Protein AF-I3SDM0-F1 (afdb_monomer_lite)

Radius of gyration: 17.07 Å; chains: 1; bounding box: 46×27×47 Å

Organism: Lotus japonicus (NCBI:txid34305)

Foldseek 3Di:
DVVVLVVCCVPVCVVVLVVLLDDPDLDLADVVVVVVVVVVCCVVQVVVPPDPPDDQDDVSCVVCVVVVSVNVSSVVSRVVSSVCSVVVVVVVVVVD

Secondary structure (DSSP, 8-state):
-HHHHHHHHHTTTHHHHHHHH--STT-S--HHHHHHHHHHHIIIIISTT--TT----HHHHHHHHHHHHHHHHHHHHHHHHHHHHHHHHHHHHHT-

Sequence (96 aa):
MIQAIQRNITDIWSNDVSIWEHCAHNYTACPDRYASESIKLACKYAYKNATPGSTLEDEYFLFRLPIVEKRLAQGGVRLAAILNRIFNSKTRIAQS

pLDDT: mean 93.47, std 9.86, range [51.78, 98.56]

InterPro domains:
  IPR003154 S1/P1 nuclease [PF02265] (2-88)
  IPR003154 S1/P1 nuclease [PTHR33146] (1-90)
  IPR008947 Phospholipase C/P1 nuclease domain superfamily [G3DSA:1.10.575.10] (1-93)
  IPR00894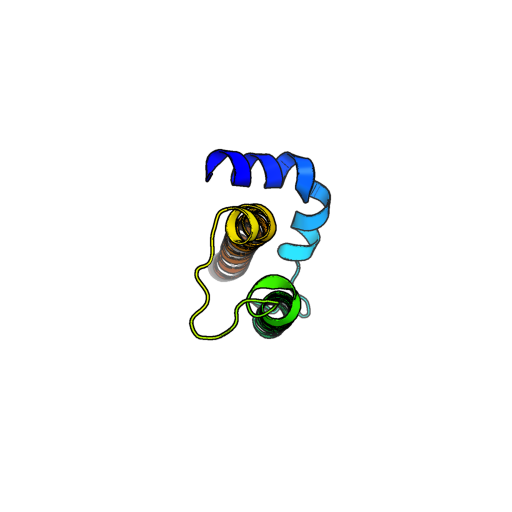7 Phospholipase C/P1 nuclease domain superfamily [SSF48537] (2-86)

Structure (mmCIF, N/CA/C/O backbone):
data_AF-I3SDM0-F1
#
_entry.id   AF-I3SDM0-F1
#
loop_
_atom_site.group_PDB
_atom_site.id
_atom_site.type_symbol
_atom_site.label_atom_id
_atom_site.label_alt_id
_atom_site.label_comp_id
_atom_site.label_asym_id
_atom_site.label_entity_id
_atom_site.label_seq_id
_atom_site.pdbx_PDB_ins_code
_atom_site.Cartn_x
_atom_site.Cartn_y
_atom_site.Cartn_z
_atom_site.occupancy
_atom_site.B_iso_or_equiv
_atom_site.auth_seq_id
_atom_site.auth_comp_id
_atom_site.auth_asym_id
_atom_site.auth_atom_id
_atom_site.pdbx_PDB_model_num
ATOM 1 N N . MET A 1 1 ? 0.653 13.720 5.775 1.00 86.62 1 MET A N 1
ATOM 2 C CA . MET A 1 1 ? 0.634 12.337 5.245 1.00 86.62 1 MET A CA 1
ATOM 3 C C . MET A 1 1 ? 1.704 12.099 4.178 1.00 86.62 1 MET A C 1
ATOM 5 O O . MET A 1 1 ? 2.633 11.367 4.468 1.00 86.62 1 MET A O 1
ATOM 9 N N . ILE A 1 2 ? 1.656 12.730 2.991 1.00 94.38 2 ILE A N 1
ATOM 10 C CA . ILE A 1 2 ? 2.620 12.459 1.890 1.00 94.38 2 ILE A CA 1
ATOM 11 C C . ILE A 1 2 ? 4.087 12.588 2.332 1.00 94.38 2 ILE A C 1
ATOM 13 O O . ILE A 1 2 ? 4.860 11.653 2.158 1.00 94.38 2 ILE A O 1
ATOM 17 N N . GLN A 1 3 ? 4.454 13.705 2.967 1.00 96.62 3 GLN A N 1
ATOM 18 C CA . GLN A 1 3 ? 5.819 13.927 3.464 1.00 96.62 3 GLN A CA 1
ATOM 19 C C . GLN A 1 3 ? 6.254 12.874 4.496 1.00 96.62 3 GLN A C 1
ATOM 21 O O . GLN A 1 3 ? 7.401 12.442 4.494 1.00 96.62 3 GLN A O 1
ATOM 26 N N . ALA A 1 4 ? 5.331 12.425 5.353 1.00 95.81 4 ALA A N 1
ATOM 27 C CA . ALA A 1 4 ? 5.610 11.382 6.337 1.00 95.81 4 ALA A CA 1
ATOM 28 C C . ALA A 1 4 ? 5.854 10.030 5.657 1.00 95.81 4 ALA A C 1
ATOM 30 O O . ALA A 1 4 ? 6.798 9.334 6.007 1.00 95.81 4 ALA A O 1
ATOM 31 N N . ILE A 1 5 ? 5.068 9.692 4.630 1.00 97.94 5 ILE A N 1
ATOM 32 C CA . ILE A 1 5 ? 5.293 8.493 3.814 1.00 97.94 5 ILE A CA 1
ATOM 33 C C . ILE A 1 5 ? 6.666 8.558 3.139 1.00 97.94 5 ILE A C 1
ATOM 35 O O . ILE A 1 5 ? 7.421 7.594 3.215 1.00 97.94 5 ILE A O 1
ATOM 39 N N . GLN A 1 6 ? 7.008 9.690 2.518 1.00 97.56 6 GLN A N 1
ATOM 40 C CA . GLN A 1 6 ? 8.308 9.880 1.867 1.00 97.56 6 GLN A CA 1
ATOM 41 C C . GLN A 1 6 ? 9.471 9.717 2.852 1.00 97.56 6 GLN A C 1
ATOM 43 O O . GLN A 1 6 ? 10.422 9.004 2.552 1.00 97.56 6 GLN A O 1
ATOM 48 N N . ARG A 1 7 ? 9.363 10.302 4.049 1.00 97.56 7 ARG A N 1
ATOM 49 C CA . ARG A 1 7 ? 10.358 10.140 5.115 1.00 97.56 7 ARG A CA 1
ATOM 50 C C . ARG A 1 7 ? 10.441 8.702 5.626 1.00 97.56 7 ARG A C 1
ATOM 52 O O . ARG A 1 7 ? 11.521 8.168 5.830 1.00 97.56 7 ARG A O 1
ATOM 59 N N . ASN A 1 8 ? 9.308 8.031 5.799 1.00 97.69 8 ASN A N 1
ATOM 60 C CA . ASN A 1 8 ? 9.303 6.647 6.264 1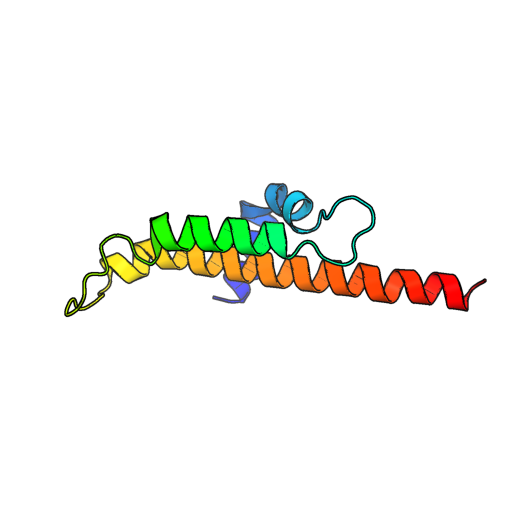.00 97.69 8 ASN A CA 1
ATOM 61 C C . ASN A 1 8 ? 9.925 5.694 5.237 1.00 97.69 8 ASN A C 1
ATOM 63 O O . ASN A 1 8 ? 10.530 4.709 5.642 1.00 97.69 8 ASN A O 1
ATOM 67 N N . ILE A 1 9 ? 9.818 5.981 3.935 1.00 98.06 9 ILE A N 1
ATOM 68 C CA . ILE A 1 9 ? 10.513 5.227 2.879 1.00 98.06 9 ILE A CA 1
ATOM 69 C C . ILE A 1 9 ? 12.037 5.313 3.053 1.00 98.06 9 ILE A C 1
ATOM 71 O O . ILE A 1 9 ? 12.709 4.297 2.894 1.00 98.06 9 ILE A O 1
ATOM 75 N N . THR A 1 10 ? 12.579 6.487 3.396 1.00 96.62 10 THR A N 1
ATOM 76 C CA . THR A 1 10 ? 14.028 6.671 3.592 1.00 96.62 10 THR A CA 1
ATOM 77 C C . THR A 1 10 ? 14.521 6.184 4.949 1.00 96.62 10 THR A C 1
ATOM 79 O O . THR A 1 10 ? 15.667 5.758 5.053 1.00 96.62 10 THR A O 1
ATOM 82 N N . ASP A 1 11 ? 13.661 6.216 5.967 1.00 96.12 11 ASP A N 1
ATOM 83 C CA . ASP A 1 11 ? 14.056 5.971 7.352 1.00 96.12 11 ASP A CA 1
ATOM 84 C C . ASP A 1 11 ? 13.575 4.578 7.804 1.00 96.12 11 ASP A C 1
ATOM 86 O O . ASP A 1 11 ? 14.315 3.593 7.757 1.00 96.12 11 ASP A O 1
ATOM 90 N N . ILE A 1 12 ? 12.301 4.476 8.201 1.00 96.81 12 ILE A N 1
ATOM 91 C CA . ILE A 1 12 ? 11.708 3.306 8.876 1.00 96.81 12 ILE A CA 1
ATOM 92 C C . ILE A 1 12 ? 11.647 2.069 7.969 1.00 96.81 12 ILE A C 1
ATOM 94 O O . ILE A 1 12 ? 11.853 0.944 8.422 1.00 96.81 12 ILE A O 1
ATOM 98 N N . TRP A 1 13 ? 11.326 2.262 6.694 1.00 98.06 13 TRP A N 1
ATOM 99 C CA . TRP A 1 13 ? 11.119 1.196 5.716 1.00 98.06 13 TRP A CA 1
ATOM 100 C C . TRP A 1 13 ? 12.290 1.039 4.751 1.00 98.06 13 TRP A C 1
ATOM 102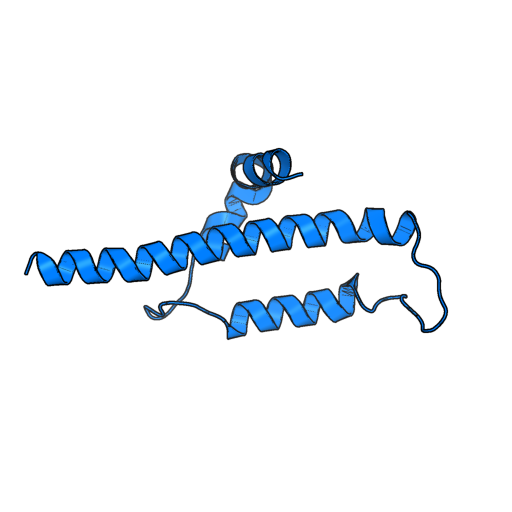 O O . TRP A 1 13 ? 12.170 0.275 3.799 1.00 98.06 13 TRP A O 1
ATOM 112 N N . SER A 1 14 ? 13.417 1.707 4.996 1.00 96.62 14 SER A N 1
ATOM 113 C CA . SER A 1 14 ? 14.618 1.651 4.150 1.00 96.62 14 SER A CA 1
ATOM 114 C C . SER A 1 14 ? 15.019 0.219 3.769 1.00 96.62 14 SER A C 1
ATOM 116 O O . SER A 1 14 ? 15.233 -0.082 2.595 1.00 96.62 14 SER A O 1
ATOM 118 N N . ASN A 1 15 ? 15.009 -0.697 4.741 1.00 96.44 15 ASN A N 1
ATOM 119 C CA . ASN A 1 15 ? 15.316 -2.115 4.524 1.00 96.44 15 ASN A CA 1
ATOM 120 C C . ASN A 1 15 ? 14.243 -2.859 3.702 1.00 96.44 15 ASN A C 1
ATOM 122 O O . ASN A 1 15 ? 14.556 -3.817 2.996 1.00 96.44 15 ASN A O 1
ATOM 126 N N . ASP A 1 16 ? 12.985 -2.416 3.762 1.00 97.19 16 ASP A N 1
ATOM 127 C CA . ASP A 1 16 ? 11.862 -3.021 3.041 1.00 97.19 16 ASP A CA 1
ATOM 128 C C . ASP A 1 16 ? 11.790 -2.560 1.569 1.00 97.19 16 ASP A C 1
ATOM 130 O O . ASP A 1 16 ? 11.243 -3.281 0.730 1.00 97.19 16 ASP A O 1
ATOM 134 N N . VAL A 1 17 ? 12.322 -1.374 1.236 1.00 97.25 17 VAL A N 1
ATOM 135 C CA . VAL A 1 17 ? 12.214 -0.770 -0.108 1.00 97.25 17 VAL A CA 1
ATOM 136 C C . VAL A 1 17 ? 12.764 -1.702 -1.184 1.00 97.25 17 VAL A C 1
ATOM 138 O O . VAL A 1 17 ? 12.055 -2.001 -2.146 1.00 97.25 17 VAL A O 1
ATOM 141 N N . SER A 1 18 ? 13.966 -2.248 -0.983 1.00 95.62 18 SER A N 1
ATOM 142 C CA . SER A 1 18 ? 14.596 -3.172 -1.940 1.00 95.62 18 SER A CA 1
ATOM 143 C C . SER A 1 18 ? 13.714 -4.394 -2.242 1.00 95.62 18 SER A C 1
ATOM 145 O O . SER A 1 18 ? 13.592 -4.840 -3.385 1.00 95.62 18 SER A O 1
ATOM 147 N N . ILE A 1 19 ? 13.008 -4.898 -1.226 1.00 96.25 19 ILE A N 1
ATOM 148 C CA . ILE A 1 19 ? 12.090 -6.036 -1.327 1.00 96.25 19 ILE A CA 1
ATOM 149 C C . ILE A 1 19 ? 10.822 -5.662 -2.110 1.00 96.25 19 ILE A C 1
ATOM 151 O O . ILE A 1 19 ? 10.231 -6.523 -2.776 1.00 96.25 19 ILE A O 1
ATOM 155 N N . TRP A 1 20 ? 10.366 -4.409 -2.015 1.00 97.69 20 TRP A N 1
ATOM 156 C CA . TRP A 1 20 ? 9.196 -3.906 -2.741 1.00 97.69 20 TRP A CA 1
ATOM 157 C C . TRP A 1 20 ? 9.497 -3.628 -4.209 1.00 97.69 20 TRP A C 1
ATOM 159 O O . TRP A 1 20 ? 8.646 -3.907 -5.055 1.00 97.69 20 TRP A O 1
ATOM 169 N N . GLU A 1 21 ? 10.689 -3.108 -4.499 1.00 95.69 21 GLU A N 1
ATOM 170 C CA . GLU A 1 21 ? 11.192 -2.866 -5.852 1.00 95.69 21 GLU A CA 1
ATOM 171 C C . GLU A 1 21 ? 11.501 -4.169 -6.588 1.00 95.69 21 GLU A C 1
ATOM 173 O O . GLU A 1 21 ? 11.366 -4.241 -7.812 1.00 95.69 21 GLU A O 1
ATOM 178 N N . HIS A 1 22 ? 11.914 -5.213 -5.871 1.00 94.38 22 HIS A N 1
ATOM 179 C CA . HIS A 1 22 ? 12.277 -6.477 -6.489 1.00 94.38 22 HIS A CA 1
ATOM 180 C C . HIS A 1 22 ? 11.065 -7.202 -7.101 1.00 94.38 22 HIS A C 1
ATOM 182 O O . HIS A 1 22 ? 10.056 -7.476 -6.441 1.00 94.38 22 HIS A O 1
ATOM 188 N N . CYS A 1 23 ? 11.203 -7.566 -8.376 1.00 94.19 23 CYS A N 1
ATOM 189 C CA . CYS A 1 23 ? 10.294 -8.437 -9.109 1.00 94.19 23 CYS A CA 1
ATOM 190 C C . CYS A 1 23 ? 11.143 -9.436 -9.907 1.00 94.19 23 CYS A C 1
ATOM 192 O O . CYS A 1 23 ? 12.049 -9.028 -10.636 1.00 94.19 23 CYS A O 1
ATOM 194 N N . ALA A 1 24 ? 10.908 -10.731 -9.690 1.00 88.75 24 ALA A N 1
ATOM 195 C CA . ALA A 1 24 ? 11.751 -11.810 -10.201 1.00 88.75 24 ALA A CA 1
ATOM 196 C C . ALA A 1 24 ? 11.572 -12.043 -11.716 1.00 88.75 24 ALA A C 1
ATOM 198 O O . ALA A 1 24 ? 10.680 -11.479 -12.348 1.00 88.75 24 ALA A O 1
ATOM 199 N N . HIS A 1 25 ? 12.425 -12.901 -12.289 1.00 83.62 25 HIS A N 1
ATOM 200 C CA . HIS A 1 25 ? 12.305 -13.432 -13.659 1.00 83.62 25 HIS A CA 1
ATOM 201 C C . HIS A 1 25 ? 12.217 -12.381 -14.780 1.00 83.62 25 HIS A C 1
ATOM 203 O O . HIS A 1 25 ? 11.589 -12.619 -15.807 1.00 83.62 25 HIS A O 1
ATOM 209 N N . ASN A 1 26 ? 12.859 -11.219 -14.599 1.00 80.81 26 ASN A N 1
ATOM 210 C CA . ASN A 1 26 ? 12.813 -10.087 -15.537 1.00 80.81 26 ASN A CA 1
ATOM 211 C C . ASN A 1 26 ? 11.390 -9.601 -15.868 1.00 80.81 26 ASN A C 1
ATOM 213 O O . ASN A 1 26 ? 11.186 -8.917 -16.871 1.00 80.81 26 ASN A O 1
ATOM 217 N N . TYR A 1 27 ? 10.401 -9.916 -15.028 1.00 92.31 27 TYR A N 1
ATOM 218 C CA . TYR A 1 27 ? 9.049 -9.420 -15.220 1.00 92.31 27 TYR A CA 1
ATOM 219 C C . TYR A 1 27 ? 8.998 -7.906 -15.038 1.00 92.31 27 TYR A C 1
ATOM 221 O O . TYR A 1 27 ? 9.639 -7.324 -14.158 1.00 92.31 27 TYR A O 1
ATOM 229 N N . THR A 1 28 ? 8.186 -7.254 -15.868 1.00 93.69 28 THR A N 1
ATOM 230 C CA . THR A 1 28 ? 7.965 -5.810 -15.777 1.00 93.69 28 THR A CA 1
ATOM 231 C C . THR A 1 28 ? 7.306 -5.435 -14.447 1.00 93.69 28 THR A C 1
ATOM 233 O O . THR A 1 28 ? 7.715 -4.460 -13.815 1.00 93.69 28 THR A O 1
ATOM 236 N N . ALA A 1 29 ? 6.332 -6.236 -14.000 1.00 96.38 29 ALA A N 1
ATOM 237 C CA . ALA A 1 29 ? 5.583 -6.074 -12.756 1.00 96.38 29 ALA A CA 1
ATOM 238 C C . ALA A 1 29 ? 5.233 -7.442 -12.137 1.00 96.38 29 ALA A C 1
ATOM 240 O O . ALA A 1 29 ? 5.184 -8.445 -12.842 1.00 96.38 29 ALA A O 1
ATOM 241 N N . CYS A 1 30 ? 4.945 -7.469 -10.831 1.00 97.44 30 CYS A N 1
ATOM 242 C CA . CYS A 1 30 ? 4.586 -8.678 -10.075 1.00 97.44 30 CYS A CA 1
ATOM 243 C C . CYS A 1 30 ? 3.173 -8.567 -9.445 1.00 97.44 30 CYS A C 1
ATOM 245 O O . CYS A 1 30 ? 3.046 -8.620 -8.217 1.00 97.44 30 CYS A O 1
ATOM 247 N N . PRO A 1 31 ? 2.103 -8.379 -10.246 1.00 96.69 31 PRO A N 1
ATOM 248 C CA . PRO A 1 31 ? 0.757 -8.089 -9.742 1.00 96.69 31 PRO A CA 1
ATOM 249 C C . PRO A 1 31 ? 0.194 -9.174 -8.817 1.00 96.69 31 PRO A C 1
ATOM 251 O O . PRO A 1 31 ? -0.408 -8.832 -7.801 1.00 96.69 31 PRO A O 1
ATOM 254 N N . ASP A 1 32 ? 0.467 -10.454 -9.082 1.00 97.44 32 ASP A N 1
ATOM 255 C CA . ASP A 1 32 ? -0.026 -11.568 -8.256 1.00 97.44 32 ASP A CA 1
ATOM 256 C C . ASP A 1 32 ? 0.505 -11.507 -6.821 1.00 97.44 32 ASP A C 1
ATOM 258 O O . ASP A 1 32 ? -0.232 -11.734 -5.856 1.00 97.44 32 ASP A O 1
ATOM 262 N N . ARG A 1 33 ? 1.775 -11.111 -6.650 1.00 97.19 33 ARG A N 1
ATOM 263 C CA . ARG A 1 33 ? 2.362 -10.852 -5.329 1.00 97.19 33 ARG A CA 1
ATOM 264 C C . ARG A 1 33 ? 1.648 -9.689 -4.646 1.00 97.19 33 ARG A C 1
ATOM 266 O O . ARG A 1 33 ? 1.328 -9.773 -3.462 1.00 97.19 33 ARG A O 1
ATOM 273 N N . TYR A 1 34 ? 1.384 -8.608 -5.380 1.00 97.56 34 TYR A N 1
ATOM 274 C CA . TYR A 1 34 ? 0.744 -7.416 -4.824 1.00 97.56 34 TYR A CA 1
ATOM 275 C C . TYR A 1 34 ? -0.691 -7.717 -4.376 1.00 97.56 34 TYR A C 1
ATOM 277 O O . TYR A 1 34 ? -1.083 -7.295 -3.287 1.00 97.56 34 TYR A O 1
ATOM 285 N N . ALA A 1 35 ? -1.437 -8.480 -5.180 1.00 98.31 35 ALA A N 1
ATOM 286 C CA . ALA A 1 35 ? -2.787 -8.948 -4.882 1.00 98.31 35 ALA A CA 1
ATOM 287 C C . ALA A 1 35 ? -2.804 -9.911 -3.685 1.00 98.31 35 ALA A C 1
ATOM 289 O O . ALA A 1 35 ? -3.615 -9.744 -2.774 1.00 98.31 35 ALA A O 1
ATOM 290 N N . SER A 1 36 ? -1.852 -10.847 -3.629 1.00 98.50 36 SER A N 1
ATOM 291 C CA . SER A 1 36 ? -1.690 -11.782 -2.508 1.00 98.50 36 SER A CA 1
ATOM 292 C C . SER A 1 36 ? -1.423 -11.069 -1.178 1.00 98.50 36 SER A C 1
ATOM 294 O O . SER A 1 36 ? -1.914 -11.483 -0.129 1.00 98.50 36 SER A O 1
ATOM 296 N N . GLU A 1 37 ? -0.653 -9.981 -1.190 1.00 98.38 37 GLU A N 1
ATOM 297 C CA . GLU A 1 37 ? -0.480 -9.124 -0.013 1.00 98.38 37 GLU A CA 1
ATOM 298 C C . GLU A 1 37 ? -1.777 -8.383 0.338 1.00 98.38 37 GLU A C 1
ATOM 300 O O . GLU A 1 37 ? -2.152 -8.331 1.510 1.00 98.38 37 GLU A O 1
ATOM 305 N N . SER A 1 38 ? -2.476 -7.835 -0.663 1.00 98.38 38 SER A N 1
ATOM 306 C CA . SER A 1 38 ? -3.726 -7.096 -0.460 1.00 98.38 38 SER A CA 1
ATOM 307 C C . SER A 1 38 ? -4.806 -7.959 0.193 1.00 98.38 38 SER A C 1
ATOM 309 O O . SER A 1 38 ? -5.398 -7.517 1.173 1.00 98.38 38 SER A O 1
ATOM 311 N N . ILE A 1 39 ? -5.029 -9.196 -0.269 1.00 98.50 39 ILE A N 1
ATOM 312 C CA . ILE A 1 39 ? -6.051 -10.073 0.328 1.00 98.50 39 ILE A CA 1
ATOM 313 C C . ILE A 1 39 ? -5.708 -10.455 1.774 1.00 98.50 39 ILE A C 1
ATOM 315 O O . ILE A 1 39 ? -6.579 -10.441 2.642 1.00 98.50 39 ILE A O 1
ATOM 319 N N . LYS A 1 40 ? -4.425 -10.698 2.081 1.00 98.56 40 LYS A N 1
ATOM 320 C CA . LYS A 1 40 ? -3.974 -10.958 3.460 1.00 98.56 40 LYS A CA 1
ATOM 321 C C . LYS A 1 40 ? -4.275 -9.773 4.379 1.00 98.56 40 LYS A C 1
ATOM 323 O O . LYS A 1 40 ? -4.743 -9.966 5.502 1.00 98.56 40 LYS A O 1
ATOM 328 N N . LEU A 1 41 ? -4.022 -8.551 3.911 1.00 98.50 41 LEU A N 1
ATOM 329 C CA . LEU A 1 41 ? -4.306 -7.335 4.674 1.00 98.50 41 LEU A CA 1
ATOM 330 C C . LEU A 1 41 ? -5.805 -7.054 4.780 1.00 98.50 41 LEU A C 1
ATOM 332 O O . LEU A 1 41 ? -6.254 -6.614 5.836 1.00 98.50 41 LEU A O 1
ATOM 336 N N . ALA A 1 42 ? -6.579 -7.354 3.738 1.00 98.31 42 ALA A N 1
ATOM 337 C CA . ALA A 1 42 ? -8.027 -7.212 3.763 1.00 98.31 42 ALA A CA 1
ATOM 338 C C . ALA A 1 42 ? -8.634 -8.070 4.880 1.00 98.31 42 ALA A C 1
ATOM 340 O O . ALA A 1 42 ? -9.324 -7.545 5.751 1.00 98.31 42 ALA A O 1
ATOM 341 N N . CYS A 1 43 ? -8.286 -9.358 4.940 1.00 98.06 43 CYS A N 1
ATOM 342 C CA . CYS A 1 43 ? -8.765 -10.249 5.995 1.00 98.06 43 CYS A CA 1
ATOM 343 C C . CYS A 1 43 ? -8.267 -9.834 7.387 1.00 98.06 43 CYS A C 1
ATOM 345 O O . CYS A 1 43 ? -9.031 -9.844 8.349 1.00 98.06 43 CYS A O 1
ATOM 347 N N . LYS A 1 44 ? -6.985 -9.462 7.514 1.00 98.00 44 LYS A N 1
ATOM 348 C CA . LYS A 1 44 ? -6.378 -9.168 8.821 1.00 98.00 44 LYS A CA 1
ATOM 349 C C . LYS A 1 44 ? -6.807 -7.819 9.405 1.00 98.00 44 LYS A C 1
ATOM 351 O O . LYS A 1 44 ? -6.892 -7.704 10.627 1.00 98.00 44 LYS A O 1
ATOM 356 N N . TYR A 1 45 ? -7.039 -6.817 8.559 1.00 97.50 45 TYR A N 1
ATOM 357 C CA . TYR A 1 45 ? -7.231 -5.431 8.988 1.00 97.50 45 TYR A CA 1
ATOM 358 C C . TYR A 1 45 ? -8.550 -4.825 8.517 1.00 97.50 45 TYR A C 1
ATOM 360 O O . TYR A 1 45 ? -9.237 -4.233 9.345 1.00 97.50 45 TYR A O 1
ATOM 368 N N . ALA A 1 46 ? -8.899 -4.959 7.234 1.00 97.19 46 ALA A N 1
ATOM 369 C CA . ALA A 1 46 ? -10.059 -4.265 6.671 1.00 97.19 46 ALA A CA 1
ATOM 370 C C . ALA A 1 46 ? -11.388 -4.892 7.121 1.00 97.19 46 ALA A C 1
ATOM 372 O O . ALA A 1 46 ? -12.224 -4.221 7.707 1.00 97.19 46 ALA A O 1
ATOM 373 N N . TYR A 1 47 ? -11.573 -6.194 6.903 1.00 96.75 47 TYR A N 1
ATOM 374 C CA . TYR A 1 47 ? -12.822 -6.876 7.265 1.00 96.75 47 TYR A CA 1
ATOM 375 C C . TYR A 1 47 ? -12.901 -7.233 8.747 1.00 96.75 47 TYR A C 1
ATOM 377 O O . TYR A 1 47 ? -13.986 -7.416 9.297 1.00 96.75 47 TYR A O 1
ATOM 385 N N . LYS A 1 48 ? -11.750 -7.343 9.417 1.00 95.19 48 LYS A N 1
ATOM 386 C CA . LYS A 1 48 ? -11.699 -7.734 10.822 1.00 95.19 48 LYS A CA 1
ATOM 387 C C . LYS A 1 48 ? -12.433 -6.710 11.692 1.00 95.19 48 LYS A C 1
ATOM 389 O O . LYS A 1 48 ? -11.983 -5.571 11.806 1.00 95.19 48 LYS A O 1
ATOM 394 N N . ASN A 1 49 ? -13.496 -7.172 12.353 1.00 93.25 49 ASN A N 1
ATOM 395 C CA . ASN A 1 49 ? -14.373 -6.410 13.250 1.00 93.25 49 ASN A CA 1
ATOM 396 C C . ASN A 1 49 ? -15.180 -5.285 12.571 1.00 93.25 49 ASN A C 1
ATOM 398 O O . ASN A 1 49 ? -15.772 -4.471 13.269 1.00 93.25 49 ASN A O 1
ATOM 402 N N . ALA A 1 50 ? -15.237 -5.251 11.236 1.00 95.62 50 ALA A N 1
ATOM 403 C CA . ALA A 1 50 ? -16.090 -4.332 10.482 1.00 95.62 50 ALA A CA 1
ATOM 404 C C . ALA A 1 50 ? -17.398 -5.044 10.104 1.00 95.62 50 ALA A C 1
ATOM 406 O O . ALA A 1 50 ? -17.553 -5.550 8.991 1.00 95.62 50 ALA A O 1
ATOM 407 N N . THR A 1 51 ? -18.318 -5.165 11.063 1.00 96.12 51 THR A N 1
ATOM 408 C CA . THR A 1 51 ? -19.592 -5.865 10.850 1.00 96.12 51 THR A CA 1
ATOM 409 C C . THR A 1 51 ? -20.624 -4.963 10.162 1.00 96.12 51 THR A C 1
ATOM 411 O O . THR A 1 51 ? -20.595 -3.741 10.340 1.00 96.12 51 THR A O 1
ATOM 414 N N . PRO A 1 52 ? -21.561 -5.523 9.376 1.00 97.56 52 PRO A N 1
ATOM 415 C CA . PRO A 1 52 ? -22.640 -4.742 8.774 1.00 97.56 52 PRO A CA 1
ATOM 416 C C . PRO A 1 52 ? -23.435 -3.956 9.825 1.00 97.56 52 PRO A C 1
ATOM 418 O O . PRO A 1 52 ? -23.793 -4.502 10.866 1.00 97.56 52 PRO A O 1
ATOM 421 N N . GLY A 1 53 ? -23.706 -2.679 9.549 1.00 96.88 53 GLY A N 1
ATOM 422 C CA . GLY A 1 53 ? -24.431 -1.785 10.461 1.00 96.88 53 GLY A CA 1
ATOM 423 C C . GLY A 1 53 ? -23.586 -1.180 11.589 1.00 96.88 53 GLY A C 1
ATOM 424 O O . GLY A 1 53 ? -24.111 -0.375 12.352 1.00 96.88 53 GLY A O 1
ATOM 425 N N . SER A 1 54 ? -22.299 -1.530 11.696 1.00 96.50 54 SER A N 1
ATOM 426 C CA . SER A 1 54 ? -21.371 -0.867 12.619 1.00 96.50 54 SER A CA 1
ATOM 427 C C . SER A 1 54 ? -20.934 0.511 12.105 1.00 96.50 54 SER A C 1
ATOM 429 O O . SER A 1 54 ? -20.814 0.728 10.897 1.00 96.50 54 SER A O 1
ATOM 431 N N . THR A 1 55 ? -20.656 1.431 13.031 1.00 97.75 55 THR A N 1
ATOM 432 C CA . THR A 1 55 ? -19.952 2.689 12.748 1.00 97.75 55 THR A CA 1
ATOM 433 C C . THR A 1 55 ? -18.471 2.492 13.047 1.00 97.75 55 THR A C 1
ATOM 435 O O . THR A 1 55 ? -18.109 1.990 14.109 1.00 97.75 55 THR A O 1
ATOM 438 N N . LEU A 1 56 ? -17.604 2.864 12.105 1.00 97.81 56 LEU A N 1
ATOM 439 C CA . LEU A 1 56 ? -16.155 2.768 12.267 1.00 97.81 56 LEU A CA 1
ATOM 440 C C . LEU A 1 56 ? -15.609 4.112 12.747 1.00 97.81 56 LEU A C 1
ATOM 442 O O . LEU A 1 56 ? -15.671 5.099 12.017 1.00 97.81 56 LEU A O 1
ATOM 446 N N . GLU A 1 57 ? -15.078 4.132 13.963 1.00 96.75 57 GLU A N 1
ATOM 447 C CA . GLU A 1 57 ? -14.617 5.351 14.637 1.00 96.75 57 GLU A CA 1
ATOM 448 C C . GLU A 1 57 ? -13.082 5.377 14.770 1.00 96.75 57 GLU A C 1
ATOM 450 O O . GLU A 1 57 ? -12.355 4.682 14.047 1.00 96.75 57 GLU A O 1
ATOM 455 N N . ASP A 1 58 ? -12.575 6.178 15.707 1.00 97.62 58 ASP A N 1
ATOM 456 C CA . ASP A 1 58 ? -11.151 6.453 15.896 1.00 97.62 58 ASP A CA 1
ATOM 457 C C . ASP A 1 58 ? -10.317 5.195 16.141 1.00 97.62 58 ASP A C 1
ATOM 459 O O . ASP A 1 58 ? -9.207 5.090 15.624 1.00 97.62 58 ASP A O 1
ATOM 463 N N . GLU 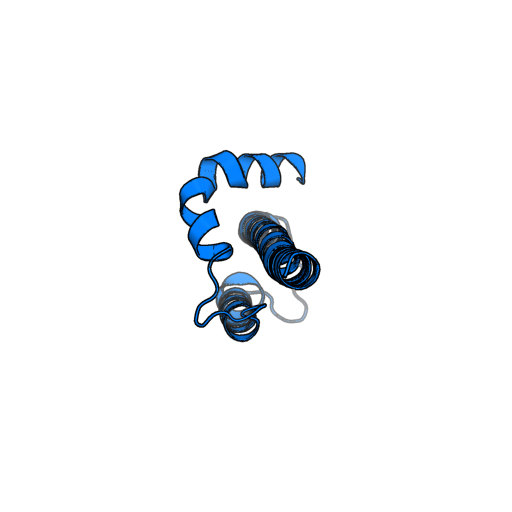A 1 59 ? -10.842 4.202 16.865 1.00 96.12 59 GLU A N 1
ATOM 464 C CA . GLU A 1 59 ? -10.125 2.940 17.068 1.00 96.12 59 GLU A CA 1
ATOM 465 C C . GLU A 1 59 ? -9.854 2.249 15.723 1.00 96.12 59 GLU A C 1
ATOM 467 O O . GLU A 1 59 ? -8.725 1.848 15.423 1.00 96.12 59 GLU A O 1
ATOM 472 N N . TYR A 1 60 ? -10.868 2.153 14.860 1.00 97.38 60 TYR A N 1
ATOM 473 C CA . TYR A 1 60 ? -10.688 1.574 13.535 1.00 97.38 60 TYR A CA 1
ATOM 474 C C . TYR A 1 60 ? -9.689 2.404 12.719 1.00 97.38 60 TYR A C 1
ATOM 476 O O . TYR A 1 60 ? -8.755 1.846 12.136 1.00 97.38 60 TYR A O 1
ATOM 484 N N . PHE A 1 61 ? -9.835 3.730 12.724 1.00 97.06 61 PHE A N 1
ATOM 485 C CA . PHE A 1 61 ? -8.947 4.638 12.005 1.00 97.06 61 PHE A CA 1
ATOM 486 C C . PHE A 1 61 ? -7.480 4.497 12.443 1.00 97.06 61 PHE A C 1
ATOM 488 O O . PHE A 1 61 ? -6.623 4.187 11.612 1.00 97.06 61 PHE A O 1
ATOM 495 N N . LEU A 1 62 ? -7.184 4.650 13.735 1.00 97.31 62 LEU A N 1
ATOM 496 C CA . LEU A 1 62 ? -5.820 4.650 14.272 1.00 97.31 62 LEU A CA 1
ATOM 497 C C . LEU A 1 62 ? -5.111 3.310 14.051 1.00 97.31 62 LEU A C 1
ATOM 499 O O . LEU A 1 62 ? -3.932 3.286 13.700 1.00 97.31 62 LEU A O 1
ATOM 503 N N . PHE A 1 63 ? -5.823 2.185 14.177 1.00 96.12 63 PHE A N 1
ATOM 504 C CA . PHE A 1 63 ? -5.230 0.869 13.928 1.00 96.12 63 PHE A CA 1
ATOM 505 C C . PHE A 1 63 ? -4.966 0.586 12.443 1.00 96.12 63 PHE A C 1
ATOM 507 O O . PHE A 1 63 ? -4.071 -0.202 12.125 1.00 96.12 63 PHE A O 1
ATOM 514 N N . ARG A 1 64 ? -5.753 1.160 11.520 1.00 97.81 64 ARG A N 1
ATOM 515 C CA . ARG A 1 64 ? -5.652 0.851 10.081 1.00 97.81 64 ARG A CA 1
ATOM 516 C C . ARG A 1 64 ? -4.850 1.890 9.302 1.00 97.81 64 ARG A C 1
ATOM 518 O O . ARG A 1 64 ? -4.287 1.532 8.266 1.00 97.81 64 ARG A O 1
ATOM 525 N N . LEU A 1 65 ? -4.718 3.117 9.803 1.00 97.38 65 LEU A N 1
ATOM 526 C CA . LEU A 1 65 ? -3.945 4.180 9.159 1.00 97.38 65 LEU A CA 1
ATOM 527 C C . LEU A 1 65 ? -2.500 3.752 8.814 1.00 97.38 65 LEU A C 1
ATOM 529 O O . LEU A 1 65 ? -2.124 3.914 7.651 1.00 97.38 65 LEU A O 1
ATOM 533 N N . PRO A 1 66 ? -1.718 3.099 9.701 1.00 96.50 66 PRO A N 1
ATOM 534 C CA . PRO A 1 66 ? -0.360 2.664 9.355 1.00 96.50 66 PRO A CA 1
ATOM 535 C C . PRO A 1 66 ? -0.316 1.640 8.209 1.00 96.50 66 PRO A C 1
ATOM 537 O O . PRO A 1 66 ? 0.644 1.589 7.439 1.00 96.50 66 PRO A O 1
ATOM 540 N N . ILE A 1 67 ? -1.363 0.817 8.068 1.00 97.88 67 ILE A N 1
ATOM 541 C CA . ILE A 1 67 ? -1.478 -0.158 6.975 1.00 97.88 67 ILE A CA 1
ATOM 542 C C . ILE A 1 67 ? -1.737 0.565 5.655 1.00 97.88 67 ILE A C 1
ATOM 544 O O . ILE A 1 67 ? -1.107 0.243 4.648 1.00 97.88 67 ILE A O 1
ATOM 548 N N . VAL A 1 68 ? -2.623 1.565 5.668 1.00 97.88 68 VAL A N 1
ATOM 549 C CA . VAL A 1 68 ? -2.900 2.417 4.506 1.00 97.88 68 VAL A CA 1
ATOM 550 C C . VAL A 1 68 ? -1.636 3.157 4.072 1.00 97.88 68 VAL A C 1
ATOM 552 O O . VAL A 1 68 ? -1.260 3.082 2.903 1.00 97.88 68 VAL A O 1
ATOM 555 N N . GLU A 1 69 ? -0.926 3.797 5.003 1.00 97.81 69 GLU A N 1
ATOM 556 C CA . GLU A 1 69 ? 0.325 4.508 4.717 1.00 97.81 69 GLU A CA 1
ATOM 557 C C . GLU A 1 69 ? 1.386 3.585 4.110 1.00 97.81 69 GLU A C 1
ATOM 559 O O . GLU A 1 69 ? 1.982 3.921 3.082 1.00 97.81 69 GLU A O 1
ATOM 564 N N . LYS A 1 70 ? 1.569 2.382 4.672 1.00 97.81 70 LYS A N 1
ATOM 565 C CA . LYS A 1 70 ? 2.514 1.397 4.128 1.00 97.81 70 LYS A CA 1
ATOM 566 C C . LYS A 1 70 ? 2.111 0.921 2.728 1.00 97.81 70 LYS A C 1
ATOM 568 O O . LYS A 1 70 ? 2.981 0.729 1.879 1.00 97.81 70 LYS A O 1
ATOM 573 N N . ARG A 1 71 ? 0.812 0.755 2.439 1.00 98.38 71 ARG A N 1
ATOM 574 C CA . ARG A 1 71 ? 0.343 0.371 1.092 1.00 98.38 71 ARG A CA 1
ATOM 575 C C . ARG A 1 71 ? 0.505 1.480 0.064 1.00 98.38 71 ARG A C 1
ATOM 577 O O . ARG A 1 71 ? 0.886 1.176 -1.065 1.00 98.38 71 ARG A O 1
ATOM 584 N N . LEU A 1 72 ? 0.295 2.736 0.448 1.00 98.50 72 LEU A N 1
ATOM 585 C CA . LEU A 1 72 ? 0.586 3.885 -0.410 1.00 98.50 72 LEU A CA 1
ATOM 586 C C . LEU A 1 72 ? 2.085 3.965 -0.736 1.00 98.50 72 LEU A C 1
ATOM 588 O O . LEU A 1 72 ? 2.444 4.108 -1.904 1.00 98.50 72 LEU A O 1
ATOM 592 N N . ALA A 1 73 ? 2.953 3.773 0.264 1.00 98.50 73 ALA A N 1
ATOM 593 C CA . ALA A 1 73 ? 4.403 3.705 0.072 1.00 98.50 73 ALA A CA 1
ATOM 594 C C . ALA A 1 73 ? 4.801 2.597 -0.916 1.00 98.50 73 ALA A C 1
ATOM 596 O O . ALA A 1 73 ? 5.486 2.849 -1.908 1.00 98.50 73 ALA A O 1
ATOM 597 N N . GLN A 1 74 ? 4.308 1.376 -0.685 1.00 98.50 74 GLN A N 1
ATOM 598 C CA . GLN A 1 74 ? 4.553 0.228 -1.559 1.00 98.50 74 GLN A CA 1
ATOM 599 C C . GLN A 1 74 ? 4.079 0.480 -2.990 1.00 98.50 74 GLN A C 1
ATOM 601 O O . GLN A 1 74 ? 4.789 0.131 -3.931 1.00 98.50 74 GLN A O 1
ATOM 606 N N . GLY A 1 75 ? 2.900 1.082 -3.164 1.00 98.31 75 GLY A N 1
ATOM 607 C CA . GLY A 1 75 ? 2.363 1.440 -4.4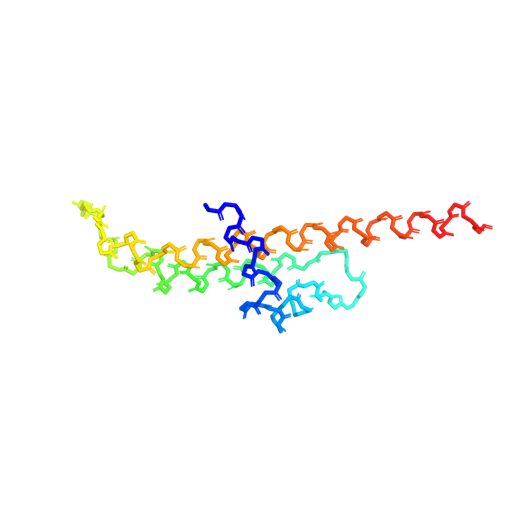75 1.00 98.31 75 GLY A CA 1
ATOM 608 C C . GLY A 1 75 ? 3.272 2.408 -5.231 1.00 98.31 75 GLY A C 1
ATOM 609 O O . GLY A 1 75 ? 3.620 2.136 -6.377 1.00 98.31 75 GLY A O 1
ATOM 610 N N . GLY A 1 76 ? 3.713 3.488 -4.576 1.00 98.25 76 GLY A N 1
ATOM 611 C CA . GLY A 1 76 ? 4.619 4.474 -5.172 1.00 98.25 76 GLY A CA 1
ATOM 612 C C . GLY A 1 76 ? 5.970 3.879 -5.576 1.00 98.25 76 GLY A C 1
ATOM 613 O O . GLY A 1 76 ? 6.389 4.030 -6.723 1.00 98.25 76 GLY A O 1
ATOM 614 N N . VAL A 1 77 ? 6.610 3.134 -4.668 1.00 98.31 77 VAL A N 1
ATOM 615 C CA . VAL A 1 77 ? 7.898 2.461 -4.923 1.00 98.31 77 VAL A CA 1
ATOM 616 C C . VAL A 1 77 ? 7.781 1.465 -6.080 1.00 98.31 77 VAL A C 1
ATOM 618 O O . VAL A 1 77 ? 8.596 1.470 -7.002 1.00 98.31 77 VAL A O 1
ATOM 621 N N . ARG A 1 78 ? 6.731 0.634 -6.088 1.00 98.38 78 ARG A N 1
ATOM 622 C CA . ARG A 1 78 ? 6.504 -0.354 -7.154 1.00 98.38 78 ARG A CA 1
ATOM 623 C C . ARG A 1 78 ? 6.238 0.302 -8.494 1.00 98.38 78 ARG A C 1
ATOM 625 O O . ARG A 1 78 ? 6.806 -0.141 -9.487 1.00 98.38 78 ARG A O 1
ATOM 632 N N . LEU A 1 79 ? 5.404 1.339 -8.531 1.00 98.50 79 LEU A N 1
ATOM 633 C CA . LEU A 1 79 ? 5.119 2.067 -9.761 1.00 98.50 79 LEU A CA 1
ATOM 634 C C . LEU A 1 79 ? 6.402 2.666 -10.344 1.00 98.50 79 LEU A C 1
ATOM 636 O O . LEU A 1 79 ? 6.689 2.441 -11.517 1.00 98.50 79 LEU A O 1
ATOM 640 N N . ALA A 1 80 ? 7.211 3.343 -9.524 1.00 97.81 80 ALA A N 1
ATOM 641 C CA . ALA A 1 80 ? 8.498 3.881 -9.957 1.00 97.81 80 ALA A CA 1
ATOM 642 C C . ALA A 1 80 ? 9.425 2.776 -10.499 1.00 97.81 80 ALA A C 1
ATOM 644 O O . ALA A 1 80 ? 9.965 2.904 -11.597 1.00 97.81 80 ALA A O 1
ATOM 645 N N . ALA A 1 81 ? 9.547 1.647 -9.793 1.00 96.44 81 ALA A N 1
ATOM 646 C CA . ALA A 1 81 ? 10.368 0.518 -10.232 1.00 96.44 81 ALA A CA 1
ATOM 647 C C . ALA A 1 81 ? 9.875 -0.116 -11.550 1.00 96.44 81 ALA A C 1
ATOM 649 O O . ALA A 1 81 ? 10.684 -0.498 -12.398 1.00 96.44 81 ALA A O 1
ATOM 650 N N . ILE A 1 82 ? 8.556 -0.220 -11.744 1.00 96.88 82 ILE A N 1
ATOM 651 C CA . ILE A 1 82 ? 7.935 -0.702 -12.988 1.00 96.88 82 ILE A CA 1
ATOM 652 C C . ILE A 1 82 ? 8.267 0.243 -14.147 1.00 96.88 82 ILE A C 1
ATOM 654 O O . ILE A 1 82 ? 8.746 -0.211 -15.186 1.00 96.88 82 ILE A O 1
ATOM 658 N N . LEU A 1 83 ? 8.064 1.551 -13.967 1.00 96.75 83 LEU A N 1
ATOM 659 C CA . LEU A 1 83 ? 8.354 2.550 -14.998 1.00 96.75 83 LEU A CA 1
ATOM 660 C C . LEU A 1 83 ? 9.847 2.566 -15.348 1.00 96.75 83 LEU A C 1
ATOM 662 O O . LEU A 1 83 ? 10.192 2.554 -16.529 1.00 96.75 83 LEU A O 1
ATOM 666 N N . ASN A 1 84 ? 10.728 2.476 -14.349 1.00 94.75 84 ASN A N 1
ATOM 667 C CA . ASN A 1 84 ? 12.170 2.362 -14.565 1.00 94.75 84 ASN A CA 1
ATOM 668 C C . ASN A 1 84 ? 12.523 1.129 -15.410 1.00 94.75 84 ASN A C 1
ATOM 670 O O . ASN A 1 84 ? 13.311 1.239 -16.345 1.00 94.75 84 ASN A O 1
ATOM 674 N N . ARG A 1 85 ? 11.918 -0.040 -15.148 1.00 92.81 85 ARG A N 1
ATOM 675 C CA . ARG A 1 85 ? 12.119 -1.241 -15.982 1.00 92.81 85 ARG A CA 1
ATOM 676 C C . ARG A 1 85 ? 11.647 -1.034 -17.423 1.00 92.81 85 ARG A C 1
ATOM 678 O O . ARG A 1 85 ? 12.381 -1.368 -18.353 1.00 92.81 85 ARG A O 1
ATOM 685 N N . ILE A 1 86 ? 10.459 -0.457 -17.614 1.00 93.12 86 ILE A N 1
ATOM 686 C CA . ILE A 1 86 ? 9.894 -0.189 -18.946 1.00 93.12 86 ILE A CA 1
ATOM 687 C C . ILE A 1 86 ? 10.812 0.744 -19.736 1.00 93.12 86 ILE A C 1
ATOM 689 O O . ILE A 1 86 ? 11.205 0.417 -20.854 1.00 93.12 86 ILE A O 1
ATOM 693 N N . PHE A 1 87 ? 11.185 1.889 -19.169 1.00 92.06 87 PHE A N 1
ATOM 694 C CA . PHE A 1 87 ? 11.909 2.910 -19.921 1.00 92.06 87 PHE A CA 1
ATOM 695 C C . PHE A 1 87 ? 13.406 2.611 -20.058 1.00 92.06 87 PHE A C 1
ATOM 697 O O . PHE A 1 87 ? 13.951 2.837 -21.135 1.00 92.06 87 PHE A O 1
ATOM 704 N N . ASN A 1 88 ? 14.057 1.986 -19.068 1.00 87.44 88 ASN A N 1
ATOM 705 C CA . ASN A 1 88 ? 15.463 1.580 -19.205 1.00 87.44 88 ASN A CA 1
ATOM 706 C C . ASN A 1 88 ? 15.655 0.489 -20.268 1.00 87.44 88 ASN A C 1
ATOM 708 O O . ASN A 1 88 ? 16.685 0.466 -20.942 1.00 87.44 88 ASN A O 1
ATOM 712 N N . SER A 1 89 ? 14.676 -0.408 -20.443 1.00 73.94 89 SER A N 1
ATOM 713 C CA . SER A 1 89 ? 14.726 -1.414 -21.512 1.00 73.94 89 SER A CA 1
ATOM 714 C C . SER A 1 89 ? 14.664 -0.776 -22.905 1.00 73.94 89 SER A C 1
ATOM 716 O O . SER A 1 89 ? 15.430 -1.156 -23.787 1.00 73.94 89 SER A O 1
ATOM 718 N N . LYS A 1 90 ? 13.828 0.257 -23.085 1.00 66.19 90 LYS A N 1
ATOM 719 C CA . LYS A 1 90 ? 13.691 0.985 -24.355 1.00 66.19 90 LYS A CA 1
ATOM 720 C C . LYS A 1 90 ? 14.931 1.802 -24.703 1.00 66.19 90 LYS A C 1
ATOM 722 O O . LYS A 1 90 ? 15.339 1.799 -25.859 1.00 66.19 90 LYS A O 1
ATOM 727 N N . THR A 1 91 ? 15.560 2.447 -23.720 1.00 67.25 91 THR A N 1
ATOM 728 C CA . THR A 1 91 ? 16.802 3.205 -23.942 1.00 67.25 91 THR A CA 1
ATOM 729 C C . THR A 1 91 ? 17.929 2.311 -24.457 1.00 67.25 91 THR A C 1
ATOM 731 O O . THR A 1 91 ? 18.649 2.719 -25.360 1.00 67.25 91 THR A O 1
ATOM 734 N N . ARG A 1 92 ? 18.050 1.070 -23.958 1.00 63.94 92 ARG A N 1
ATOM 735 C CA . ARG A 1 92 ? 19.057 0.117 -24.460 1.00 63.94 92 ARG A CA 1
ATOM 736 C C . ARG A 1 92 ? 18.816 -0.296 -25.912 1.00 63.94 92 ARG A C 1
ATOM 738 O O . ARG A 1 92 ? 19.781 -0.431 -26.645 1.00 63.94 92 ARG A O 1
ATOM 745 N N . ILE A 1 93 ? 17.556 -0.465 -26.316 1.00 63.81 93 ILE A N 1
ATOM 746 C CA . ILE A 1 93 ? 17.189 -0.826 -27.697 1.00 63.81 93 ILE A CA 1
ATOM 747 C C . ILE A 1 93 ? 17.433 0.345 -28.661 1.00 63.81 93 ILE A C 1
ATOM 749 O O . ILE A 1 93 ? 17.810 0.133 -29.802 1.00 63.81 93 ILE A O 1
ATOM 753 N N . ALA A 1 94 ? 17.235 1.589 -28.217 1.00 58.19 94 ALA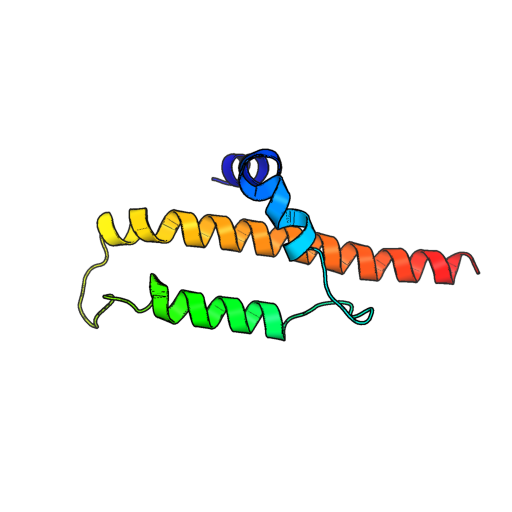 A N 1
ATOM 754 C CA . ALA A 1 94 ? 17.483 2.770 -29.047 1.00 58.19 94 ALA A CA 1
ATOM 755 C C . ALA A 1 94 ? 18.981 3.107 -29.219 1.00 58.19 94 ALA A C 1
ATOM 757 O O . ALA A 1 94 ? 19.323 3.935 -30.059 1.00 58.19 94 ALA A O 1
ATOM 758 N N . GLN A 1 95 ? 19.857 2.514 -28.401 1.00 58.06 95 GLN A N 1
ATOM 759 C CA . GLN A 1 95 ? 21.315 2.705 -28.428 1.00 58.06 95 GLN A CA 1
ATOM 760 C C . GLN A 1 95 ? 22.076 1.545 -29.098 1.00 58.06 95 GLN A C 1
ATOM 762 O O . GLN A 1 95 ? 23.296 1.637 -29.235 1.00 58.06 95 GLN A O 1
ATOM 767 N N . SER A 1 96 ? 21.380 0.465 -29.471 1.00 51.78 96 SER A N 1
ATOM 768 C CA . SER A 1 96 ? 21.901 -0.693 -30.215 1.00 51.78 96 SER A CA 1
ATOM 769 C C . SER A 1 96 ? 21.547 -0.602 -31.690 1.00 51.78 96 SER A C 1
ATOM 771 O O . SER A 1 96 ? 22.422 -0.922 -32.518 1.00 51.78 96 SER A O 1
#